Protein AF-A0A2V9N6L4-F1 (afdb_monomer_lite)

pLDDT: mean 79.86, std 18.13, range [37.41, 97.81]

Radius of gyration: 20.18 Å; chains: 1; bounding box: 54×31×51 Å

Foldseek 3Di:
DDDPPVQVLVVLVVVLVPDPDPVVNVVSVVVSVVSVVVVVVVVVVVVPDPDPPPPPDDDD

Secondary structure (DSSP, 8-state):
-------HHHHHHHHHTT---HHHHHHHHHHHHHHHHHHHHHHHHHHSPSPP--------

Structure (mmCIF, N/CA/C/O backbone):
data_AF-A0A2V9N6L4-F1
#
_entry.id   AF-A0A2V9N6L4-F1
#
loop_
_atom_site.group_PDB
_atom_site.id
_atom_site.type_symbol
_atom_site.label_atom_id
_atom_site.label_alt_id
_atom_site.label_comp_id
_atom_site.label_asym_id
_atom_site.label_entity_id
_atom_site.label_seq_id
_atom_site.pdbx_PDB_ins_code
_atom_site.Cartn_x
_atom_site.Cartn_y
_atom_site.Cartn_z
_atom_site.occupancy
_atom_site.B_iso_or_equiv
_atom_site.auth_seq_id
_atom_site.auth_comp_id
_atom_site.auth_asym_id
_atom_site.auth_atom_id
_atom_site.pdbx_PDB_model_num
ATOM 1 N N . MET A 1 1 ? 2.288 -23.323 -14.122 1.00 37.41 1 MET A N 1
ATOM 2 C CA . MET A 1 1 ? 2.441 -21.973 -14.709 1.00 37.41 1 MET A CA 1
ATOM 3 C C . MET A 1 1 ? 2.486 -20.964 -13.570 1.00 37.41 1 MET A C 1
ATOM 5 O O . MET A 1 1 ? 1.836 -21.196 -12.560 1.00 37.41 1 MET A O 1
ATOM 9 N N . GLN A 1 2 ? 3.361 -19.969 -13.695 1.00 44.53 2 GLN A N 1
ATOM 10 C CA . GLN A 1 2 ? 3.964 -19.156 -12.632 1.00 44.53 2 GLN A CA 1
ATOM 11 C C . GLN A 1 2 ? 2.959 -18.442 -11.711 1.00 44.53 2 GLN A C 1
ATOM 13 O O . GLN A 1 2 ? 1.849 -18.107 -12.113 1.00 44.53 2 GLN A O 1
ATOM 18 N N . GLY A 1 3 ? 3.379 -18.280 -10.454 1.00 44.78 3 GLY A N 1
ATOM 19 C CA . GLY A 1 3 ? 2.580 -17.916 -9.289 1.00 44.78 3 GLY A CA 1
ATOM 20 C C . GLY A 1 3 ? 1.590 -16.779 -9.508 1.00 44.78 3 GLY A C 1
ATOM 21 O O . GLY A 1 3 ? 1.967 -15.650 -9.806 1.00 44.78 3 GLY A O 1
ATOM 22 N N . LYS A 1 4 ? 0.318 -17.082 -9.236 1.00 51.50 4 LYS A N 1
ATOM 23 C CA . LYS A 1 4 ? -0.715 -16.110 -8.870 1.00 51.50 4 LYS A CA 1
ATOM 24 C C . LYS A 1 4 ? -0.352 -15.483 -7.519 1.00 51.50 4 LYS A C 1
ATOM 26 O O . LYS A 1 4 ? -1.046 -15.688 -6.528 1.00 51.50 4 LYS A O 1
ATOM 31 N N . THR A 1 5 ? 0.765 -14.770 -7.441 1.00 57.03 5 THR A N 1
ATOM 32 C CA . THR A 1 5 ? 1.026 -13.887 -6.311 1.00 57.03 5 THR A CA 1
ATOM 33 C C . THR A 1 5 ? 0.059 -12.732 -6.499 1.00 57.03 5 THR A C 1
ATOM 35 O O . THR A 1 5 ? 0.356 -11.789 -7.227 1.00 57.03 5 THR A O 1
ATOM 38 N N . ARG A 1 6 ? -1.150 -12.866 -5.940 1.00 63.81 6 ARG A N 1
ATOM 39 C CA . ARG A 1 6 ? -2.083 -11.750 -5.772 1.00 63.81 6 ARG A CA 1
ATOM 40 C C . ARG A 1 6 ? -1.251 -10.587 -5.246 1.00 63.81 6 ARG A C 1
ATOM 42 O O . ARG A 1 6 ? -0.515 -10.759 -4.273 1.00 63.81 6 ARG A O 1
ATOM 49 N N . GLU A 1 7 ? -1.211 -9.493 -5.996 1.00 80.00 7 GLU A N 1
ATOM 50 C CA . GLU A 1 7 ? -0.209 -8.472 -5.737 1.00 80.00 7 GLU A CA 1
ATOM 51 C C . GLU A 1 7 ? -0.555 -7.794 -4.414 1.00 80.00 7 GLU A C 1
ATOM 53 O O . GLU A 1 7 ? -1.517 -7.041 -4.347 1.00 80.00 7 GLU A O 1
ATOM 58 N N . LEU A 1 8 ? 0.203 -8.106 -3.359 1.00 87.00 8 LEU A N 1
ATOM 59 C CA . LEU A 1 8 ? -0.085 -7.702 -1.979 1.00 87.00 8 LEU A CA 1
ATOM 60 C C . LEU A 1 8 ? -0.338 -6.193 -1.838 1.00 87.00 8 LEU A C 1
ATOM 62 O O . LEU A 1 8 ? -1.157 -5.780 -1.026 1.00 87.00 8 LEU A O 1
ATOM 66 N N . TRP A 1 9 ? 0.307 -5.373 -2.672 1.00 89.25 9 TRP A N 1
ATOM 67 C CA . TRP A 1 9 ? 0.090 -3.928 -2.688 1.00 89.25 9 TRP A CA 1
ATOM 68 C C . TRP A 1 9 ? -1.362 -3.545 -3.026 1.00 89.25 9 TRP A C 1
ATOM 70 O O . TRP A 1 9 ? -1.842 -2.556 -2.491 1.00 89.25 9 TRP A O 1
ATOM 80 N N . LEU A 1 10 ? -2.092 -4.330 -3.833 1.00 90.94 10 LEU A N 1
ATOM 81 C CA . LEU A 1 10 ? -3.514 -4.091 -4.127 1.00 90.94 10 LEU A CA 1
ATOM 82 C C . LEU A 1 10 ? -4.392 -4.285 -2.890 1.00 90.94 10 LEU A C 1
ATOM 84 O O . LEU A 1 10 ? -5.308 -3.500 -2.658 1.00 90.94 10 LEU A O 1
ATOM 88 N N . ASP A 1 11 ? -4.110 -5.319 -2.097 1.00 92.06 11 ASP A N 1
ATOM 89 C CA . ASP A 1 11 ? -4.868 -5.595 -0.876 1.00 92.06 11 ASP A CA 1
ATOM 90 C C . ASP A 1 11 ? -4.589 -4.511 0.184 1.00 92.06 11 ASP A C 1
ATOM 92 O O . ASP A 1 11 ? -5.513 -4.044 0.848 1.00 92.06 11 ASP A O 1
ATOM 96 N N . ILE A 1 12 ? -3.344 -4.026 0.271 1.00 94.12 12 ILE A N 1
ATOM 97 C CA . ILE A 1 12 ? -2.979 -2.909 1.157 1.00 94.12 12 ILE A CA 1
ATOM 98 C C . ILE A 1 12 ? -3.608 -1.590 0.677 1.00 94.12 12 ILE A C 1
ATOM 100 O O . ILE A 1 12 ? -4.079 -0.814 1.504 1.00 94.12 12 ILE A O 1
ATOM 104 N N . CYS A 1 13 ? -3.706 -1.343 -0.636 1.00 94.94 13 CYS A N 1
ATOM 105 C CA . CYS A 1 13 ? -4.442 -0.188 -1.162 1.00 94.94 13 CYS A CA 1
ATOM 106 C C . CYS A 1 13 ? -5.926 -0.220 -0.772 1.00 94.94 13 CYS A C 1
ATOM 108 O O . CYS A 1 13 ? -6.491 0.824 -0.455 1.00 94.94 13 CYS A O 1
ATOM 110 N N . ALA A 1 14 ? -6.556 -1.399 -0.778 1.00 94.81 14 ALA A N 1
ATOM 111 C CA . ALA A 1 14 ? -7.946 -1.543 -0.352 1.00 94.81 14 ALA A CA 1
ATOM 112 C C . ALA A 1 14 ? -8.123 -1.241 1.145 1.00 94.81 14 ALA A C 1
ATOM 114 O O . ALA A 1 14 ? -9.097 -0.593 1.514 1.00 94.81 14 ALA A O 1
ATOM 115 N N . GLN A 1 15 ? -7.173 -1.658 1.990 1.00 94.44 15 GLN A N 1
ATOM 116 C CA . GLN A 1 15 ? -7.176 -1.319 3.415 1.00 94.44 15 GLN A CA 1
ATOM 117 C C . GLN A 1 15 ? -6.946 0.182 3.644 1.00 94.44 15 GLN A C 1
ATOM 119 O O . GLN A 1 15 ? -7.699 0.806 4.380 1.00 94.44 15 GLN A O 1
ATOM 124 N N . ALA A 1 16 ? -5.967 0.783 2.963 1.00 95.00 16 ALA A N 1
ATOM 125 C CA . ALA A 1 16 ? -5.671 2.211 3.083 1.00 95.00 16 ALA A CA 1
ATOM 126 C C . ALA A 1 16 ? -6.849 3.104 2.654 1.00 95.00 16 ALA A C 1
ATOM 128 O O . ALA A 1 16 ? -7.013 4.197 3.181 1.00 95.00 16 ALA A O 1
ATOM 129 N N . ALA A 1 17 ? -7.684 2.644 1.715 1.00 96.12 17 ALA A N 1
ATOM 130 C CA . ALA A 1 17 ? -8.850 3.391 1.242 1.00 96.12 17 ALA A CA 1
ATOM 131 C C . ALA A 1 17 ? -9.957 3.557 2.298 1.00 96.12 17 ALA A C 1
ATOM 133 O O . ALA A 1 17 ? -10.803 4.436 2.145 1.00 96.12 17 ALA A O 1
ATOM 134 N N . VAL A 1 18 ? -9.972 2.707 3.327 1.00 97.25 18 VAL A N 1
ATOM 135 C CA . VAL A 1 18 ? -10.959 2.735 4.419 1.00 97.25 18 VAL A CA 1
ATOM 136 C C . VAL A 1 18 ? -10.323 3.026 5.780 1.00 97.25 18 VAL A C 1
ATOM 138 O O . VAL A 1 18 ? -11.025 2.999 6.784 1.00 97.25 18 VAL A O 1
ATOM 141 N N . GLU A 1 19 ? -9.011 3.268 5.823 1.00 96.75 19 GLU A N 1
ATOM 142 C CA . GLU A 1 19 ? -8.287 3.544 7.062 1.00 96.75 19 GLU A CA 1
ATOM 143 C C . GLU A 1 19 ? -8.531 4.988 7.512 1.00 96.75 19 GLU A C 1
ATOM 145 O O . GLU A 1 19 ? -8.330 5.934 6.745 1.00 96.75 19 GLU A O 1
ATOM 150 N N . GLU A 1 20 ? -8.960 5.149 8.761 1.00 96.00 20 GLU A N 1
ATOM 151 C CA . GLU A 1 20 ? -9.258 6.451 9.368 1.00 96.00 20 GLU A CA 1
ATOM 152 C C . GLU A 1 20 ? -8.137 6.912 10.305 1.00 96.00 20 GLU A C 1
ATOM 154 O O . GLU A 1 20 ? -7.980 8.116 10.528 1.00 96.00 20 GLU A O 1
ATOM 159 N N . ASP A 1 21 ? -7.340 5.981 10.841 1.00 97.81 21 ASP A N 1
ATOM 160 C CA . ASP A 1 21 ? -6.214 6.317 11.703 1.00 97.81 21 ASP A CA 1
ATOM 161 C C . ASP A 1 21 ? -5.047 6.863 10.851 1.00 97.81 21 ASP A C 1
ATOM 163 O O . ASP A 1 21 ? -4.525 6.164 9.976 1.00 97.81 21 ASP A O 1
ATOM 167 N N . PRO A 1 22 ? -4.605 8.115 11.077 1.00 95.94 22 PRO A N 1
ATOM 168 C CA . PRO A 1 22 ? -3.569 8.739 10.259 1.00 95.94 22 PRO A CA 1
ATOM 169 C C . PRO A 1 22 ? -2.194 8.076 10.417 1.00 95.94 22 PRO A C 1
ATOM 171 O O . PRO A 1 22 ? -1.405 8.078 9.465 1.00 95.94 22 PRO A O 1
ATOM 174 N N . ASP A 1 23 ? -1.893 7.503 11.584 1.00 97.19 23 ASP A N 1
ATOM 175 C CA . ASP A 1 23 ? -0.632 6.811 11.831 1.00 97.19 23 ASP A CA 1
ATOM 176 C C . ASP A 1 23 ? -0.627 5.439 11.148 1.00 97.19 23 ASP A C 1
ATOM 178 O O . ASP A 1 23 ? 0.382 5.056 10.542 1.00 97.19 23 ASP A O 1
ATOM 182 N N . GLU A 1 24 ? -1.746 4.710 11.182 1.00 96.06 24 GLU A N 1
ATOM 183 C CA . GLU A 1 24 ? -1.899 3.453 10.436 1.00 96.06 24 GLU A CA 1
ATOM 184 C C . GLU A 1 24 ? -1.922 3.690 8.924 1.00 96.06 24 GLU A C 1
ATOM 186 O O . GLU A 1 24 ? -1.210 3.006 8.184 1.00 96.06 24 GLU A O 1
ATOM 191 N N . LEU A 1 25 ? -2.619 4.725 8.449 1.00 96.94 25 LEU A N 1
ATOM 192 C CA . LEU A 1 25 ? -2.616 5.103 7.037 1.00 96.94 25 LEU A CA 1
ATOM 193 C C . LEU A 1 25 ? -1.192 5.379 6.537 1.00 96.94 25 LEU A C 1
ATOM 195 O O . LEU A 1 25 ? -0.794 4.901 5.470 1.00 96.94 25 LEU A O 1
ATOM 199 N N . LEU A 1 26 ? -0.382 6.092 7.324 1.00 97.44 26 LEU A N 1
ATOM 200 C CA . LEU A 1 26 ? 1.010 6.364 6.973 1.00 97.44 26 LEU A CA 1
ATOM 201 C C . LEU A 1 26 ? 1.852 5.080 6.905 1.00 97.44 26 LEU A C 1
ATOM 203 O O . LEU A 1 26 ? 2.729 4.966 6.042 1.00 97.44 26 LEU A O 1
ATOM 207 N N . LYS A 1 27 ? 1.599 4.101 7.783 1.00 97.44 27 LYS A N 1
ATOM 208 C CA . LYS A 1 27 ? 2.255 2.784 7.722 1.00 97.44 27 LYS A CA 1
ATOM 209 C C . LYS A 1 27 ? 1.868 2.031 6.451 1.00 97.44 27 LYS A C 1
ATOM 211 O O . LYS A 1 27 ? 2.755 1.500 5.781 1.00 97.44 27 LYS A O 1
ATOM 216 N N . LEU A 1 28 ? 0.583 2.029 6.090 1.00 96.25 28 LEU A N 1
ATOM 217 C CA . LEU A 1 28 ? 0.082 1.366 4.884 1.00 96.25 28 LEU A CA 1
ATOM 218 C C . LEU A 1 28 ? 0.684 1.982 3.614 1.00 96.25 28 LEU A C 1
ATOM 220 O O . LEU A 1 28 ? 1.166 1.247 2.754 1.00 96.25 28 LEU A O 1
ATOM 224 N N . ILE A 1 29 ? 0.746 3.317 3.521 1.00 95.75 29 ILE A N 1
ATOM 225 C CA . ILE A 1 29 ? 1.361 4.025 2.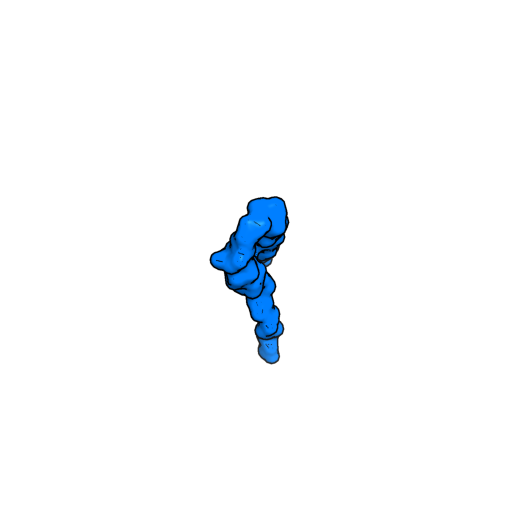384 1.00 95.75 29 ILE A CA 1
ATOM 226 C C . ILE A 1 29 ? 2.837 3.641 2.227 1.00 95.75 29 ILE A C 1
ATOM 228 O O . ILE A 1 29 ? 3.270 3.289 1.130 1.00 95.75 29 ILE A O 1
ATOM 232 N N . ARG A 1 30 ? 3.606 3.631 3.325 1.00 96.88 30 ARG A N 1
ATOM 233 C CA . ARG A 1 30 ? 5.030 3.248 3.291 1.00 96.88 30 ARG A CA 1
ATOM 234 C C . ARG A 1 30 ? 5.239 1.817 2.800 1.00 96.88 30 ARG A C 1
ATOM 236 O O . ARG A 1 30 ? 6.196 1.55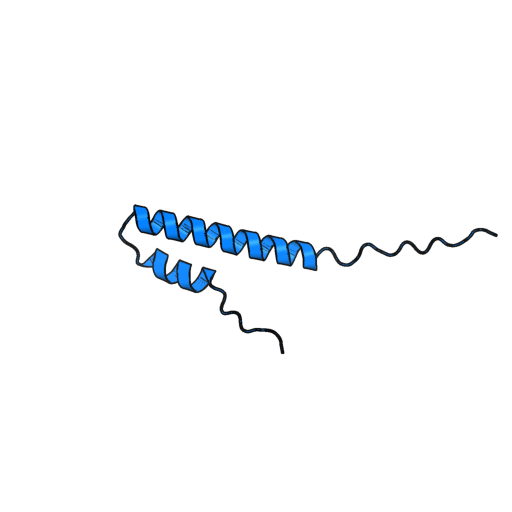0 2.072 1.00 96.88 30 ARG A O 1
ATOM 243 N N . GLU A 1 31 ? 4.364 0.895 3.192 1.00 95.38 31 GLU A N 1
ATOM 244 C CA . GLU A 1 31 ? 4.456 -0.494 2.742 1.00 95.38 31 GLU A CA 1
ATOM 245 C C . GLU A 1 31 ? 4.044 -0.646 1.268 1.00 95.38 31 GLU A C 1
ATOM 247 O O . GLU A 1 31 ? 4.698 -1.386 0.527 1.00 95.38 31 GLU A O 1
ATOM 252 N N . ILE A 1 32 ? 3.039 0.107 0.798 1.00 94.69 32 ILE A N 1
ATOM 253 C CA . ILE A 1 32 ? 2.682 0.181 -0.631 1.00 94.69 32 ILE A CA 1
ATOM 254 C C . ILE A 1 32 ? 3.887 0.647 -1.455 1.00 94.69 32 ILE A C 1
ATOM 256 O O . ILE A 1 32 ? 4.258 -0.025 -2.422 1.00 94.69 32 ILE A O 1
ATOM 260 N N . ASP A 1 33 ? 4.537 1.743 -1.054 1.00 95.50 33 ASP A N 1
ATOM 261 C CA . ASP A 1 33 ? 5.703 2.289 -1.756 1.00 95.50 33 ASP A CA 1
ATOM 262 C C . ASP A 1 33 ? 6.828 1.254 -1.863 1.00 95.50 33 ASP A C 1
ATOM 264 O O . ASP A 1 33 ? 7.352 0.992 -2.951 1.00 95.50 33 ASP A O 1
ATOM 268 N N . ARG A 1 34 ? 7.145 0.578 -0.752 1.00 94.94 34 ARG A N 1
ATOM 269 C CA . ARG A 1 34 ? 8.169 -0.473 -0.712 1.00 94.94 34 ARG A CA 1
ATOM 270 C C . ARG A 1 34 ? 7.866 -1.620 -1.682 1.00 94.94 34 ARG A C 1
ATOM 272 O O . ARG A 1 34 ? 8.768 -2.099 -2.379 1.00 94.94 34 ARG A O 1
ATOM 279 N N . LEU A 1 35 ? 6.618 -2.087 -1.723 1.00 91.88 35 LEU A N 1
ATOM 280 C CA . L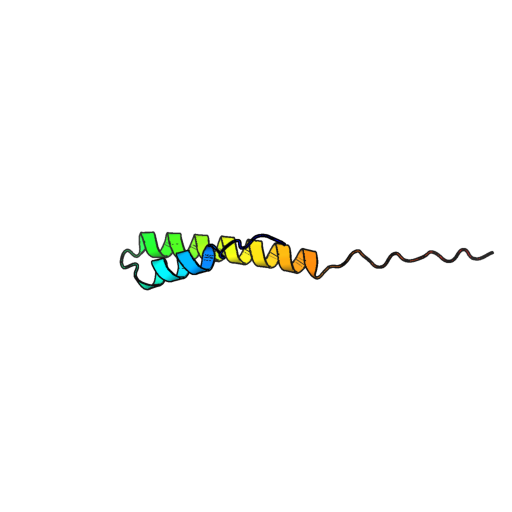EU A 1 35 ? 6.202 -3.188 -2.597 1.00 91.88 35 LEU A CA 1
ATOM 281 C C . LEU A 1 35 ? 6.237 -2.787 -4.077 1.00 91.88 35 LEU A C 1
ATOM 283 O O . LEU A 1 35 ? 6.672 -3.577 -4.924 1.00 91.88 35 LEU A O 1
ATOM 287 N N . LEU A 1 36 ? 5.824 -1.560 -4.395 1.00 92.06 36 LEU A N 1
ATOM 288 C CA . LEU A 1 36 ? 5.865 -1.029 -5.756 1.00 92.06 36 LEU A CA 1
ATOM 289 C C . LEU A 1 36 ? 7.302 -0.798 -6.237 1.00 92.06 36 LEU A C 1
ATOM 291 O O . LEU A 1 36 ? 7.620 -1.117 -7.387 1.00 92.06 36 LEU A O 1
ATOM 295 N N . GLU A 1 37 ? 8.199 -0.320 -5.375 1.00 92.81 37 GLU A N 1
ATOM 296 C CA . GLU A 1 37 ? 9.628 -0.225 -5.684 1.00 92.81 37 GLU A CA 1
ATOM 297 C C . GLU A 1 37 ? 10.239 -1.588 -5.999 1.00 92.81 37 GLU A C 1
ATOM 299 O O . GLU A 1 37 ? 10.970 -1.735 -6.982 1.00 92.81 37 GLU A O 1
ATOM 304 N N . GLU A 1 38 ? 9.929 -2.599 -5.192 1.00 89.62 38 GLU A N 1
ATOM 305 C CA . GLU A 1 38 ? 10.427 -3.954 -5.392 1.00 89.62 38 GLU A CA 1
ATOM 306 C C . GLU A 1 38 ? 9.926 -4.550 -6.715 1.00 89.62 38 GLU A C 1
ATOM 308 O O . GLU A 1 38 ? 10.711 -5.108 -7.489 1.00 89.62 38 GLU A O 1
ATOM 313 N N . LYS A 1 39 ? 8.644 -4.350 -7.042 1.00 87.69 39 LYS A N 1
ATOM 314 C CA . LYS A 1 39 ? 8.089 -4.717 -8.351 1.00 87.69 39 LYS A CA 1
ATOM 315 C C . LYS A 1 39 ? 8.801 -3.976 -9.485 1.00 87.69 39 LYS A C 1
ATOM 317 O O . LYS A 1 39 ? 9.205 -4.600 -10.468 1.00 87.69 39 LYS A O 1
ATOM 322 N N . ASN A 1 40 ? 9.024 -2.672 -9.339 1.00 88.75 40 ASN A N 1
ATOM 323 C CA . ASN A 1 40 ? 9.749 -1.868 -10.321 1.00 88.75 40 ASN A CA 1
ATOM 324 C C . ASN A 1 40 ? 11.195 -2.345 -10.515 1.00 88.75 40 ASN A C 1
ATOM 326 O O . ASN A 1 40 ? 11.671 -2.380 -11.650 1.00 88.75 40 ASN A O 1
ATOM 330 N N . ARG A 1 41 ? 11.898 -2.745 -9.447 1.00 87.88 41 ARG A N 1
ATOM 331 C CA . ARG A 1 41 ? 13.246 -3.330 -9.536 1.00 87.88 41 ARG A CA 1
ATOM 332 C C . ARG A 1 41 ? 13.235 -4.627 -10.340 1.00 87.88 41 ARG A C 1
ATOM 334 O O . ARG A 1 41 ? 14.026 -4.752 -11.273 1.00 87.88 41 ARG A O 1
ATOM 341 N N . ARG A 1 42 ? 12.307 -5.546 -10.052 1.00 84.38 42 ARG A N 1
ATOM 342 C CA . ARG A 1 42 ? 12.157 -6.813 -10.794 1.00 84.38 42 ARG A CA 1
ATOM 343 C C . ARG A 1 42 ? 11.875 -6.577 -12.275 1.00 84.38 42 ARG A C 1
ATOM 345 O O . ARG A 1 42 ? 12.547 -7.155 -13.121 1.00 84.38 42 ARG A O 1
ATOM 352 N N . LEU A 1 43 ? 10.955 -5.666 -12.590 1.00 84.12 43 LEU A N 1
ATOM 353 C CA . LEU A 1 43 ? 10.629 -5.310 -13.974 1.00 84.12 43 LEU A CA 1
ATOM 354 C C . LEU A 1 43 ? 11.801 -4.635 -14.702 1.00 84.12 43 LEU A C 1
ATOM 356 O O . LEU A 1 43 ? 11.992 -4.853 -15.894 1.00 84.12 43 LEU A O 1
ATOM 360 N N . LYS A 1 44 ? 12.606 -3.818 -14.012 1.00 81.94 44 LYS A N 1
ATOM 361 C CA . LYS A 1 44 ? 13.824 -3.225 -14.590 1.00 81.94 44 LYS A CA 1
ATOM 362 C C . LYS A 1 44 ? 14.898 -4.274 -14.875 1.00 81.94 44 LYS A C 1
ATOM 364 O O . LYS A 1 44 ? 15.599 -4.130 -15.872 1.00 81.94 44 LYS A O 1
ATOM 369 N N . ILE A 1 45 ? 15.032 -5.292 -14.022 1.00 72.69 45 ILE A N 1
ATOM 370 C CA . ILE A 1 45 ? 15.937 -6.426 -14.255 1.00 72.69 45 ILE A CA 1
ATOM 371 C C . ILE A 1 45 ? 15.466 -7.219 -15.477 1.00 72.69 45 ILE A C 1
ATOM 373 O O . ILE A 1 45 ? 16.261 -7.457 -16.373 1.00 72.69 45 ILE A O 1
ATOM 377 N N . ASP A 1 46 ? 14.173 -7.528 -15.565 1.00 66.88 46 ASP A N 1
ATOM 378 C CA . ASP A 1 46 ? 13.596 -8.294 -16.679 1.00 66.88 46 ASP A CA 1
ATOM 379 C C . ASP A 1 46 ? 13.689 -7.550 -18.029 1.00 66.88 46 ASP A C 1
ATOM 381 O O . ASP A 1 46 ? 13.985 -8.128 -19.071 1.00 66.88 46 ASP A O 1
ATOM 385 N N . ARG A 1 47 ? 13.532 -6.217 -18.018 1.00 66.06 47 ARG A N 1
ATOM 386 C CA . ARG A 1 47 ? 1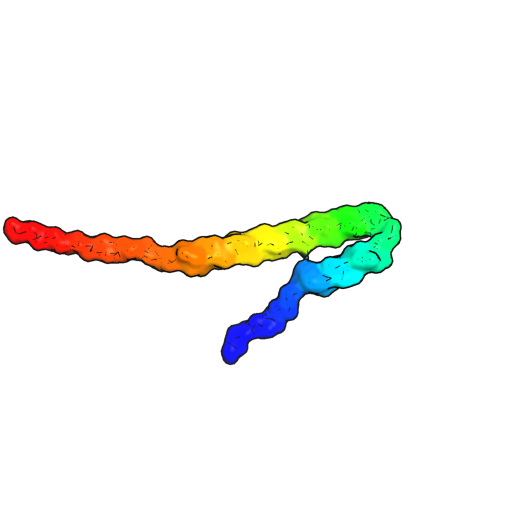3.693 -5.365 -19.215 1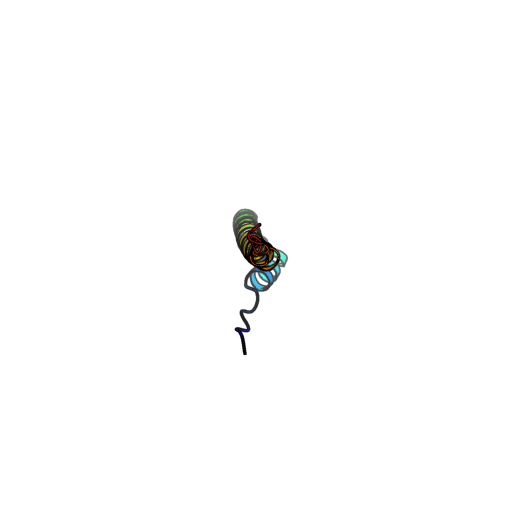.00 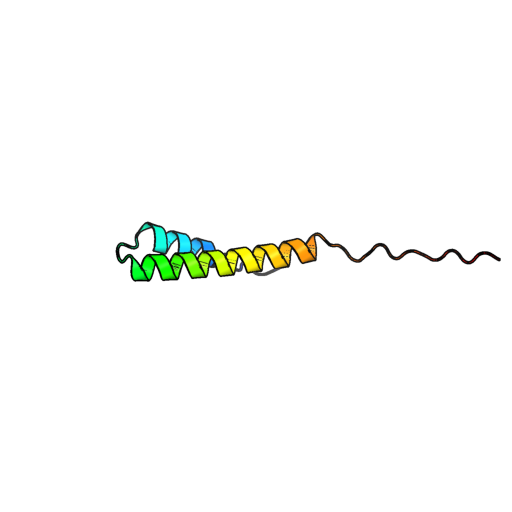66.06 47 ARG A CA 1
ATOM 387 C C . ARG A 1 47 ? 15.143 -5.185 -19.659 1.00 66.06 47 ARG A C 1
ATOM 389 O O . ARG A 1 47 ? 15.384 -4.840 -20.816 1.00 66.06 47 ARG A O 1
ATOM 396 N N . ARG A 1 48 ? 16.111 -5.390 -18.765 1.00 61.66 48 ARG A N 1
ATOM 397 C CA . ARG A 1 48 ? 17.524 -5.509 -19.127 1.00 61.66 48 ARG A CA 1
ATOM 398 C C . ARG A 1 48 ? 17.778 -6.977 -19.445 1.00 61.66 48 ARG A C 1
ATOM 400 O O . ARG A 1 48 ? 18.364 -7.697 -18.643 1.00 61.66 48 ARG A O 1
ATOM 407 N N . GLY A 1 49 ? 17.322 -7.410 -20.622 1.00 60.50 49 GLY A N 1
ATOM 408 C CA . GLY A 1 49 ? 17.736 -8.697 -21.180 1.00 60.50 49 GLY A CA 1
ATOM 409 C C . GLY A 1 49 ? 19.266 -8.846 -21.117 1.00 60.50 49 GLY A C 1
ATOM 410 O O . GLY A 1 49 ? 19.968 -7.831 -21.015 1.00 60.50 49 GLY A O 1
ATOM 411 N N . PRO A 1 50 ? 19.798 -10.084 -21.141 1.00 63.38 50 PRO A N 1
ATOM 412 C CA . PRO A 1 50 ? 21.234 -10.313 -21.021 1.00 63.38 50 PRO A CA 1
ATOM 413 C C . PRO A 1 50 ? 21.986 -9.390 -21.991 1.00 63.38 50 PRO A C 1
ATOM 415 O O . PRO A 1 50 ? 21.527 -9.223 -23.128 1.00 63.38 50 PRO A O 1
ATOM 418 N N . PRO A 1 51 ? 23.088 -8.746 -21.553 1.00 59.06 51 PRO A N 1
ATOM 419 C CA . PRO A 1 51 ? 23.837 -7.834 -22.406 1.00 59.06 51 PRO A CA 1
ATOM 420 C C . PRO A 1 51 ? 24.131 -8.537 -23.734 1.00 59.06 51 PRO A C 1
ATOM 422 O O . PRO A 1 51 ? 24.447 -9.734 -23.706 1.00 59.06 51 PRO A O 1
ATOM 425 N N . PRO A 1 52 ? 23.996 -7.847 -24.886 1.00 56.84 52 PRO A N 1
ATOM 426 C CA . PRO A 1 52 ? 24.255 -8.467 -26.173 1.00 56.84 52 PRO A CA 1
ATOM 427 C C . PRO A 1 52 ? 25.647 -9.073 -26.096 1.00 56.84 52 PRO A C 1
ATOM 429 O O . PRO A 1 52 ? 26.623 -8.366 -25.843 1.00 56.84 52 PRO A O 1
ATOM 432 N N . SER A 1 53 ? 25.725 -10.398 -26.220 1.00 62.78 53 SER A N 1
ATOM 433 C CA . SER A 1 53 ? 27.000 -11.090 -26.306 1.00 62.78 53 SER A CA 1
ATOM 434 C C . SER A 1 53 ? 27.677 -10.551 -27.557 1.00 62.78 53 SER A C 1
ATOM 436 O O . SER A 1 53 ? 27.333 -10.948 -28.670 1.00 62.78 53 SER A O 1
ATOM 438 N N . ILE A 1 54 ? 28.572 -9.576 -27.381 1.00 64.69 54 ILE A N 1
ATOM 439 C CA . ILE A 1 54 ? 29.419 -9.067 -28.449 1.00 64.69 54 ILE A CA 1
ATOM 440 C C . ILE A 1 54 ? 30.259 -10.270 -28.857 1.00 64.69 54 ILE A C 1
ATOM 442 O O . ILE A 1 54 ? 31.217 -10.633 -28.178 1.00 64.69 54 ILE A O 1
ATOM 446 N N . LYS A 1 55 ? 29.846 -10.954 -29.928 1.00 55.56 55 LYS A N 1
ATOM 447 C CA . LYS A 1 55 ? 30.684 -11.950 -30.580 1.00 55.56 55 LYS A CA 1
ATOM 448 C C . LYS A 1 55 ? 31.880 -11.173 -31.105 1.00 55.56 55 LYS A C 1
ATOM 450 O O . LYS A 1 55 ? 31.767 -10.472 -32.107 1.00 55.56 55 LYS A O 1
ATOM 455 N N . SER A 1 56 ? 32.997 -11.248 -30.392 1.00 59.44 56 SER A N 1
ATOM 456 C CA . SER A 1 56 ? 34.294 -10.852 -30.913 1.00 59.44 56 SER A CA 1
ATOM 457 C C . SER A 1 56 ? 34.536 -11.686 -32.169 1.00 59.44 56 SER A C 1
ATOM 459 O O . SER A 1 56 ? 34.844 -12.875 -32.081 1.00 59.44 56 SER A O 1
ATOM 461 N N . PHE A 1 57 ? 34.319 -11.099 -33.343 1.00 51.31 57 PHE A N 1
ATOM 462 C CA . PHE A 1 57 ? 34.816 -11.684 -34.576 1.00 51.31 57 PHE A CA 1
ATOM 463 C C . PHE A 1 57 ? 36.337 -11.555 -34.539 1.00 51.31 57 PHE A C 1
ATOM 465 O O . PHE A 1 57 ? 36.869 -10.446 -34.530 1.00 51.31 57 PHE A O 1
ATOM 472 N N . GLY A 1 58 ? 37.018 -12.697 -34.431 1.00 55.44 58 GLY A N 1
ATOM 473 C CA . GLY A 1 58 ? 38.462 -12.777 -34.589 1.00 55.44 58 GLY A CA 1
ATOM 474 C C . GLY A 1 58 ? 38.845 -12.259 -35.970 1.00 55.44 58 GLY A C 1
ATOM 475 O O . GLY A 1 58 ? 38.346 -12.758 -36.979 1.00 55.44 58 GLY A O 1
ATOM 476 N N . ALA A 1 59 ? 39.696 -11.238 -35.997 1.00 51.34 59 ALA A N 1
ATOM 477 C CA . ALA A 1 59 ? 40.429 -10.870 -37.193 1.00 51.34 59 ALA A CA 1
ATOM 478 C C . ALA A 1 59 ? 41.621 -11.827 -37.314 1.00 51.34 59 ALA A C 1
ATOM 480 O O . ALA A 1 59 ? 42.366 -12.014 -36.349 1.00 51.34 59 ALA A O 1
ATOM 481 N N . ALA A 1 60 ? 41.687 -12.477 -38.475 1.00 56.88 60 ALA A N 1
ATOM 482 C CA . ALA A 1 60 ? 42.774 -13.334 -38.929 1.00 56.88 60 ALA A CA 1
ATOM 483 C C . ALA A 1 60 ? 44.053 -12.535 -39.213 1.00 56.88 60 ALA A C 1
ATOM 485 O O . ALA A 1 60 ? 43.935 -11.319 -39.492 1.00 56.88 60 ALA A O 1
#

Sequence (60 aa):
MQGKTRELWLDICAQAAVEEDPDELLKLIREIDRLLEEKNRRLKIDRRGPPPSIKSFGAA